Protein AF-A0A838WH73-F1 (afdb_monomer_lite)

pLDDT: mean 70.06, std 17.08, range [30.25, 92.81]

Sequence (87 aa):
VRRLFASIPWRNFTNNNLANFEGYYASVLYAFLSSLNARIIPEDITNYGQADITAILGDHIYVIEIKVVDGDNVKENLALKQIRECN

Foldseek 3Di:
DVVLLVLQDPPLPDPDVQSVVQSVVLSVVSVVLVVLVWDKDAQDQDQQGTARIWTHHPPDIDTDHDDDDDDDCCVDDVRVCRVPVRD

Structure (mmCIF, N/CA/C/O backbone):
data_AF-A0A838WH73-F1
#
_entry.id   AF-A0A838WH73-F1
#
loop_
_atom_site.group_PDB
_atom_site.id
_atom_site.type_symbol
_atom_site.label_atom_id
_atom_site.label_alt_id
_atom_site.label_comp_id
_atom_site.label_asym_id
_atom_site.label_entity_id
_atom_site.label_seq_id
_atom_site.pdbx_PDB_ins_code
_atom_site.Cartn_x
_atom_site.Cartn_y
_atom_site.Cartn_z
_atom_site.occupancy
_atom_site.B_iso_or_equiv
_atom_site.auth_seq_id
_atom_site.auth_comp_id
_atom_site.auth_asym_id
_atom_site.auth_atom_id
_atom_site.pdbx_PDB_model_num
ATOM 1 N N . VAL A 1 1 ? 0.168 4.396 -20.002 1.00 41.94 1 VAL A N 1
ATOM 2 C CA . VAL A 1 1 ? 1.197 4.428 -18.930 1.00 41.94 1 VAL A CA 1
ATOM 3 C C . VAL A 1 1 ? 1.111 5.677 -18.045 1.00 41.94 1 VAL A C 1
ATOM 5 O O . VAL A 1 1 ? 1.088 5.523 -16.837 1.00 41.94 1 VAL A O 1
ATOM 8 N N . ARG A 1 2 ? 0.949 6.898 -18.586 1.00 30.25 2 ARG A N 1
ATOM 9 C CA . ARG A 1 2 ? 0.888 8.151 -17.788 1.00 30.25 2 ARG A CA 1
ATOM 10 C C . ARG A 1 2 ? -0.224 8.220 -16.719 1.00 30.25 2 ARG A C 1
ATOM 12 O O . ARG A 1 2 ? -0.047 8.898 -15.722 1.00 30.25 2 ARG A O 1
ATOM 19 N N . ARG A 1 3 ? -1.342 7.503 -16.906 1.00 38.66 3 ARG A N 1
ATOM 20 C CA . ARG A 1 3 ? -2.451 7.432 -15.929 1.00 38.66 3 ARG A CA 1
ATOM 21 C C . ARG A 1 3 ? -2.170 6.515 -14.730 1.00 38.66 3 ARG A C 1
ATOM 23 O O . ARG A 1 3 ? -2.779 6.730 -13.698 1.00 38.66 3 ARG A O 1
ATOM 30 N N . LEU A 1 4 ? -1.261 5.541 -14.863 1.00 43.28 4 LEU A N 1
ATOM 31 C CA . LEU A 1 4 ? -0.944 4.568 -13.804 1.00 43.28 4 LEU A CA 1
ATOM 32 C C . LEU A 1 4 ? -0.141 5.206 -12.659 1.00 43.28 4 LEU A C 1
ATOM 34 O O . LEU A 1 4 ? -0.276 4.806 -11.515 1.00 43.28 4 LEU A O 1
ATOM 38 N N . PHE A 1 5 ? 0.666 6.220 -12.983 1.00 43.53 5 PHE A N 1
ATOM 39 C CA . PHE A 1 5 ? 1.516 6.936 -12.026 1.00 43.53 5 PHE A CA 1
ATOM 40 C C . PHE A 1 5 ? 0.939 8.293 -11.596 1.00 43.53 5 PHE A C 1
ATOM 42 O O . PHE A 1 5 ? 1.447 8.901 -10.665 1.00 43.53 5 PHE A O 1
ATOM 49 N N . ALA A 1 6 ? -0.109 8.783 -12.270 1.00 45.25 6 ALA A N 1
ATOM 50 C CA . ALA A 1 6 ? -0.739 10.071 -11.956 1.00 45.25 6 ALA A CA 1
ATOM 51 C C . ALA A 1 6 ? -1.707 10.003 -10.760 1.00 45.25 6 ALA A C 1
ATOM 53 O O . ALA A 1 6 ? -2.103 11.042 -10.243 1.00 45.25 6 ALA A O 1
ATOM 54 N N . SER A 1 7 ? -2.101 8.797 -10.346 1.00 53.19 7 SER A N 1
ATOM 55 C CA . SER A 1 7 ? -2.923 8.523 -9.162 1.00 53.19 7 SER A CA 1
ATOM 56 C C . SER A 1 7 ? -2.100 8.213 -7.909 1.00 53.19 7 SER A C 1
ATOM 58 O O . SER A 1 7 ? -2.687 8.006 -6.852 1.00 53.19 7 SER A O 1
ATOM 60 N N . ILE A 1 8 ? -0.766 8.181 -8.012 1.00 54.72 8 ILE A N 1
ATOM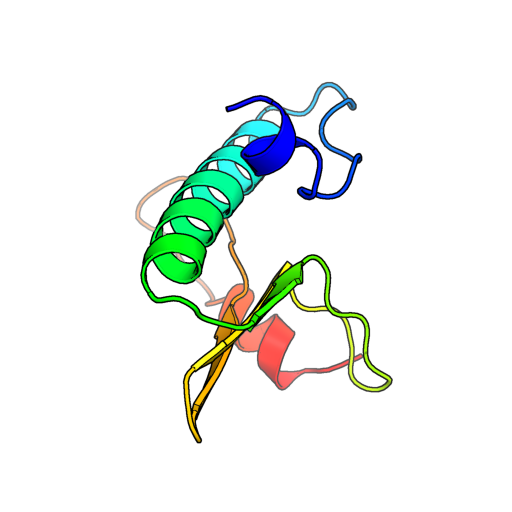 61 C CA . ILE A 1 8 ? 0.116 8.078 -6.847 1.00 54.72 8 ILE A CA 1
ATOM 62 C C . ILE A 1 8 ? 0.231 9.490 -6.251 1.00 54.72 8 ILE A C 1
ATOM 64 O O . ILE A 1 8 ? 0.637 10.404 -6.978 1.00 54.72 8 ILE A O 1
ATOM 68 N N . PRO A 1 9 ? -0.156 9.703 -4.982 1.00 47.47 9 PRO A N 1
ATOM 69 C CA . PRO A 1 9 ? -0.152 11.015 -4.354 1.00 47.47 9 PRO A CA 1
ATOM 70 C C . PRO A 1 9 ? 1.183 11.757 -4.484 1.00 47.47 9 PRO A C 1
ATOM 72 O O . PRO A 1 9 ? 2.285 11.217 -4.377 1.00 47.47 9 PRO A O 1
ATOM 75 N N . TRP A 1 10 ? 1.050 13.047 -4.772 1.00 45.38 10 TRP A N 1
ATOM 76 C CA . TRP A 1 10 ? 2.102 13.970 -5.181 1.00 45.38 10 TRP A CA 1
ATOM 77 C C . TRP A 1 10 ? 2.842 14.566 -3.966 1.00 45.38 10 TRP A C 1
ATOM 79 O O . TRP A 1 10 ? 2.795 15.771 -3.723 1.00 45.38 10 TRP A O 1
ATOM 89 N N . ARG A 1 11 ? 3.552 13.738 -3.189 1.00 44.84 11 ARG A N 1
ATOM 90 C CA . ARG A 1 11 ? 4.636 14.204 -2.288 1.00 44.84 11 ARG A CA 1
ATOM 91 C C . ARG A 1 11 ? 6.006 13.593 -2.605 1.00 44.84 11 ARG A C 1
ATOM 93 O O . ARG A 1 11 ? 6.930 13.677 -1.810 1.00 44.84 11 ARG A O 1
ATOM 100 N N . ASN A 1 12 ? 6.184 13.099 -3.828 1.00 44.22 12 ASN A N 1
ATOM 101 C CA . ASN A 1 12 ? 7.460 12.585 -4.344 1.00 44.22 12 ASN A CA 1
ATOM 102 C C . ASN A 1 12 ? 8.442 13.665 -4.852 1.00 44.22 12 ASN A C 1
ATOM 104 O O . ASN A 1 12 ? 9.274 13.380 -5.707 1.00 44.22 12 ASN A O 1
ATOM 108 N N . PHE A 1 13 ? 8.377 14.915 -4.378 1.00 42.78 13 PHE A N 1
ATOM 109 C CA . PHE A 1 13 ? 9.274 15.974 -4.880 1.00 42.78 13 PHE A CA 1
ATOM 110 C C . PHE A 1 13 ? 9.919 16.833 -3.791 1.00 42.78 13 PHE A C 1
ATOM 112 O O . PHE A 1 13 ? 10.105 18.036 -3.947 1.00 42.78 13 PHE A O 1
ATOM 119 N N . THR A 1 14 ? 10.312 16.213 -2.683 1.00 36.66 14 THR A N 1
ATOM 120 C CA . THR A 1 14 ? 11.227 16.841 -1.723 1.00 36.66 14 THR A CA 1
ATOM 121 C C . THR A 1 14 ? 12.414 15.928 -1.494 1.00 36.66 14 THR A C 1
ATOM 123 O O . THR A 1 14 ? 12.349 15.073 -0.626 1.00 36.66 14 THR A O 1
ATOM 126 N N . ASN A 1 15 ? 13.443 16.101 -2.330 1.00 40.53 15 ASN A N 1
ATOM 127 C CA . ASN A 1 15 ? 14.885 15.853 -2.149 1.00 40.53 15 ASN A CA 1
ATOM 128 C C . ASN A 1 15 ? 15.352 14.892 -1.026 1.00 40.53 15 ASN A C 1
ATOM 130 O O . ASN A 1 15 ? 16.332 15.181 -0.340 1.00 40.53 15 ASN A O 1
ATOM 134 N N . ASN A 1 16 ? 14.665 13.770 -0.816 1.00 43.78 16 ASN A N 1
ATOM 135 C CA . ASN A 1 16 ? 14.926 12.839 0.273 1.00 43.78 16 ASN A CA 1
ATOM 136 C C . ASN A 1 16 ? 14.965 11.425 -0.306 1.00 43.78 16 ASN A C 1
ATOM 138 O O . ASN A 1 16 ? 13.982 10.943 -0.866 1.00 43.78 16 ASN A O 1
ATOM 142 N N . ASN A 1 17 ? 16.127 10.780 -0.220 1.00 47.47 17 ASN A N 1
ATOM 143 C CA . ASN A 1 17 ? 16.400 9.528 -0.928 1.00 47.47 17 ASN A CA 1
ATOM 144 C C . ASN A 1 17 ? 15.447 8.398 -0.487 1.00 47.47 17 ASN A C 1
ATOM 146 O O . ASN A 1 17 ? 15.047 7.582 -1.306 1.00 47.47 17 ASN A O 1
ATOM 150 N N . LEU A 1 18 ? 15.014 8.416 0.780 1.00 49.16 18 LEU A N 1
ATOM 151 C CA . LEU A 1 18 ? 14.051 7.478 1.374 1.00 49.16 18 LEU A CA 1
ATOM 152 C C . LEU A 1 18 ? 12.650 7.551 0.744 1.00 49.16 18 LEU A C 1
ATOM 154 O O . LEU A 1 18 ? 12.068 6.511 0.443 1.00 49.16 18 LEU A O 1
ATOM 158 N N . ALA A 1 19 ? 12.153 8.758 0.448 1.00 51.59 19 ALA A N 1
ATOM 159 C CA . ALA A 1 19 ? 10.844 8.944 -0.185 1.00 51.59 19 ALA A CA 1
ATOM 160 C C . ALA A 1 19 ? 10.804 8.343 -1.604 1.00 51.59 19 ALA A C 1
ATOM 162 O O . ALA A 1 19 ? 9.781 7.816 -2.035 1.00 51.59 19 ALA A O 1
ATOM 163 N N . ASN A 1 20 ? 11.943 8.341 -2.309 1.00 58.00 20 ASN A N 1
ATOM 164 C CA . ASN A 1 20 ? 12.050 7.705 -3.623 1.00 58.00 20 ASN A CA 1
ATOM 165 C C . ASN A 1 20 ? 11.933 6.172 -3.542 1.00 58.00 20 ASN A C 1
ATOM 167 O O . ASN A 1 20 ? 11.375 5.561 -4.455 1.00 58.00 20 ASN A O 1
ATOM 171 N N . PHE A 1 21 ? 12.439 5.542 -2.474 1.00 61.75 21 PHE A N 1
ATOM 172 C CA . PHE A 1 21 ? 12.350 4.088 -2.291 1.00 61.75 21 PHE A CA 1
ATOM 173 C C . PHE A 1 21 ? 10.938 3.649 -1.907 1.00 61.75 21 PHE A C 1
ATOM 175 O O . PHE A 1 21 ? 10.393 2.741 -2.534 1.00 61.75 21 PHE A O 1
ATOM 182 N N . GLU A 1 22 ? 10.319 4.313 -0.931 1.00 64.06 22 GLU A N 1
ATOM 183 C CA . GLU A 1 22 ? 8.937 4.021 -0.529 1.00 64.06 22 GLU A CA 1
ATOM 184 C C . GLU A 1 22 ? 7.969 4.265 -1.695 1.00 64.06 22 GLU A C 1
ATOM 186 O O . GLU A 1 22 ? 7.162 3.393 -2.026 1.00 64.06 22 GLU A O 1
ATOM 191 N N . GLY A 1 23 ? 8.145 5.372 -2.425 1.00 68.88 23 GLY A N 1
ATOM 192 C CA . GLY A 1 23 ? 7.383 5.671 -3.636 1.00 68.88 23 GLY A CA 1
ATOM 193 C C . GLY A 1 23 ? 7.563 4.636 -4.756 1.00 68.88 23 GLY A C 1
ATOM 194 O O . GLY A 1 23 ? 6.596 4.308 -5.449 1.00 68.88 23 GLY A O 1
ATOM 195 N N . TYR A 1 24 ? 8.766 4.073 -4.927 1.00 77.50 24 TYR A N 1
ATOM 196 C CA . TYR A 1 24 ? 9.011 3.000 -5.897 1.00 77.50 24 TYR A CA 1
ATOM 197 C C . TYR A 1 24 ? 8.212 1.738 -5.551 1.00 77.50 24 TYR A C 1
ATOM 199 O O . TYR A 1 24 ? 7.463 1.240 -6.397 1.00 77.50 24 TYR A O 1
ATOM 207 N N . TYR A 1 25 ? 8.305 1.243 -4.315 1.00 77.56 25 TYR A N 1
ATOM 208 C CA . TYR A 1 25 ? 7.579 0.037 -3.902 1.00 77.56 25 TYR A CA 1
ATOM 209 C C . TYR A 1 25 ? 6.062 0.242 -3.903 1.00 77.56 25 TYR A C 1
ATOM 211 O O . TYR A 1 25 ? 5.336 -0.635 -4.380 1.00 77.56 25 TYR A O 1
ATOM 219 N N . ALA A 1 26 ? 5.587 1.419 -3.485 1.00 81.69 26 ALA A N 1
ATOM 220 C CA . ALA A 1 26 ? 4.181 1.795 -3.599 1.00 81.69 26 ALA A CA 1
ATOM 221 C C . ALA A 1 26 ? 3.696 1.714 -5.055 1.00 81.69 26 ALA A C 1
ATOM 223 O O . ALA A 1 26 ? 2.628 1.168 -5.327 1.00 81.69 26 ALA A O 1
ATOM 224 N N . SER A 1 27 ? 4.505 2.177 -6.015 1.00 80.00 27 SER A N 1
ATOM 225 C CA . SER A 1 27 ? 4.151 2.141 -7.439 1.00 80.00 27 SER A CA 1
ATOM 226 C C . SER A 1 27 ? 4.077 0.722 -8.019 1.00 80.00 27 SER A C 1
ATOM 228 O O . SER A 1 27 ? 3.154 0.416 -8.780 1.00 80.00 27 SER A O 1
ATOM 230 N N . VAL A 1 28 ? 5.002 -0.166 -7.636 1.00 83.69 28 VAL A N 1
ATOM 231 C CA . VAL A 1 28 ? 5.011 -1.574 -8.068 1.00 83.69 28 VAL A CA 1
ATOM 232 C C . VAL A 1 28 ? 3.786 -2.301 -7.521 1.00 83.69 28 VAL A C 1
ATOM 234 O O . VAL A 1 28 ? 3.074 -2.976 -8.267 1.00 83.69 28 VAL A O 1
ATOM 237 N N . LEU A 1 29 ? 3.509 -2.120 -6.231 1.00 83.44 29 LEU A N 1
ATOM 238 C CA . LEU A 1 29 ? 2.373 -2.734 -5.559 1.00 83.44 29 LEU A CA 1
ATOM 239 C C . LEU A 1 29 ? 1.040 -2.217 -6.115 1.00 83.44 29 LEU A C 1
ATOM 241 O O . LEU A 1 29 ? 0.139 -3.007 -6.391 1.00 83.44 29 LEU A O 1
ATOM 245 N N . TYR A 1 30 ? 0.940 -0.911 -6.370 1.00 84.19 30 TYR A N 1
ATOM 246 C CA . TYR A 1 30 ? -0.221 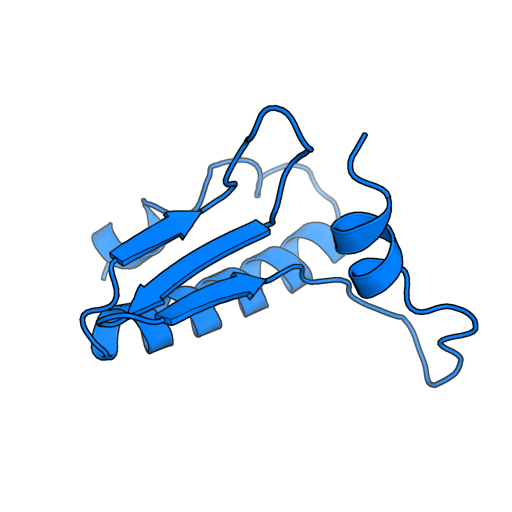-0.306 -7.017 1.00 84.19 30 TYR A CA 1
ATOM 247 C C . TYR A 1 30 ? -0.480 -0.908 -8.401 1.00 84.19 30 TYR A C 1
ATOM 249 O O . TYR A 1 30 ? -1.613 -1.279 -8.711 1.00 84.19 30 TYR A O 1
ATOM 257 N N . ALA A 1 31 ? 0.555 -1.041 -9.235 1.00 85.12 31 ALA A N 1
ATOM 258 C CA . ALA A 1 31 ? 0.428 -1.630 -10.565 1.00 85.12 31 ALA A CA 1
ATOM 259 C C . ALA A 1 31 ? -0.030 -3.098 -10.501 1.00 85.12 31 ALA A C 1
ATOM 261 O O . ALA A 1 31 ? -0.929 -3.495 -11.246 1.00 85.12 31 ALA A O 1
ATOM 262 N N . PHE A 1 32 ? 0.538 -3.880 -9.578 1.00 86.50 32 PHE A N 1
ATOM 263 C CA . PHE A 1 32 ? 0.151 -5.270 -9.346 1.00 86.50 32 PHE A CA 1
ATOM 264 C C . PHE A 1 32 ? -1.313 -5.389 -8.903 1.00 86.50 32 PHE A C 1
ATOM 266 O O . PHE A 1 32 ? -2.099 -6.070 -9.5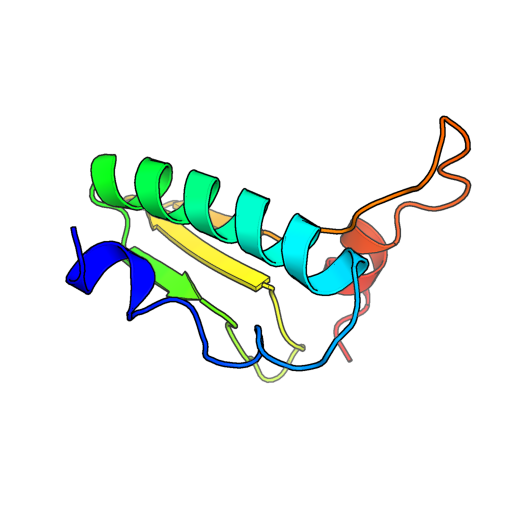58 1.00 86.50 32 PHE A O 1
ATOM 273 N N . LEU A 1 33 ? -1.719 -4.668 -7.858 1.00 86.50 33 LEU A N 1
ATOM 274 C CA . LEU A 1 33 ? -3.094 -4.692 -7.351 1.00 86.50 33 LEU A CA 1
ATOM 275 C C . LEU A 1 33 ? -4.099 -4.181 -8.392 1.00 86.50 33 LEU A C 1
ATOM 277 O O . LEU A 1 33 ? -5.194 -4.728 -8.522 1.00 86.50 33 LEU A O 1
ATOM 281 N N . SER A 1 34 ? -3.703 -3.192 -9.196 1.00 86.88 34 SER A N 1
ATOM 282 C CA . SER A 1 34 ? -4.537 -2.668 -10.282 1.00 86.88 34 SER A CA 1
ATOM 283 C C . SER A 1 34 ? -4.783 -3.735 -11.349 1.00 86.88 34 SER A C 1
ATOM 285 O O . SER A 1 34 ? -5.883 -3.824 -11.888 1.00 86.88 34 SER A O 1
ATOM 287 N N . SER A 1 35 ? -3.780 -4.574 -11.638 1.00 89.56 35 SER A N 1
ATOM 288 C CA . SER A 1 35 ? -3.910 -5.691 -12.585 1.00 89.56 35 SER A CA 1
ATOM 289 C C . SER A 1 35 ? -4.836 -6.804 -12.087 1.00 89.56 35 SER A C 1
ATOM 291 O O . SER A 1 35 ? -5.434 -7.505 -12.898 1.00 89.56 35 SER A O 1
ATOM 293 N N . LEU A 1 36 ? -5.009 -6.919 -10.766 1.00 88.94 36 LEU A N 1
ATOM 294 C CA . LEU A 1 36 ? -5.966 -7.826 -10.128 1.00 88.94 36 LEU A CA 1
ATOM 295 C C . LEU A 1 36 ? -7.382 -7.240 -10.061 1.00 88.94 36 LEU A C 1
ATOM 297 O O . LEU A 1 36 ? -8.268 -7.838 -9.455 1.00 88.94 36 LEU A O 1
ATOM 301 N N . ASN A 1 37 ? -7.601 -6.072 -10.672 1.00 87.31 37 ASN A N 1
ATOM 302 C CA . ASN A 1 37 ? -8.872 -5.359 -10.653 1.00 87.31 37 ASN A CA 1
ATOM 303 C C . ASN A 1 37 ? -9.337 -5.005 -9.223 1.00 87.31 37 ASN A C 1
ATOM 305 O O . ASN A 1 37 ? -10.536 -4.868 -8.968 1.00 87.31 37 ASN A O 1
ATOM 309 N N . ALA A 1 38 ? -8.383 -4.857 -8.294 1.00 89.50 38 ALA A N 1
ATOM 310 C CA . ALA A 1 38 ? -8.645 -4.392 -6.940 1.00 89.50 38 ALA A CA 1
ATOM 311 C C . ALA A 1 38 ? -8.995 -2.899 -6.951 1.00 89.50 38 ALA A C 1
ATOM 313 O O . ALA A 1 38 ? -8.447 -2.111 -7.729 1.00 89.50 38 ALA A O 1
ATOM 314 N N . ARG A 1 39 ? -9.879 -2.481 -6.044 1.00 92.00 39 ARG A N 1
ATOM 315 C CA . ARG A 1 39 ? -10.088 -1.061 -5.755 1.00 92.00 39 ARG A CA 1
ATOM 316 C C . ARG A 1 39 ? -8.989 -0.602 -4.807 1.00 92.00 39 ARG A C 1
ATOM 318 O O . ARG A 1 39 ? -8.854 -1.159 -3.727 1.00 92.00 39 ARG A O 1
ATOM 325 N N . ILE A 1 40 ? -8.240 0.423 -5.195 1.00 89.00 40 ILE A N 1
ATOM 326 C CA . ILE A 1 40 ? -7.079 0.898 -4.435 1.00 89.00 40 ILE A CA 1
ATOM 327 C C . ILE A 1 40 ? -7.330 2.329 -3.961 1.00 89.00 40 ILE A C 1
ATOM 329 O O . ILE A 1 40 ? -7.741 3.178 -4.754 1.00 89.00 40 ILE A O 1
ATOM 333 N N . ILE A 1 41 ? -7.073 2.581 -2.682 1.00 87.12 41 ILE A N 1
ATOM 334 C CA . ILE A 1 41 ? -7.110 3.889 -2.030 1.00 87.12 41 ILE A CA 1
ATOM 335 C C . ILE A 1 41 ? -5.679 4.173 -1.550 1.00 87.12 41 ILE A C 1
ATOM 337 O O . ILE A 1 41 ? -5.242 3.577 -0.566 1.00 87.12 41 ILE A O 1
ATOM 341 N N . PRO A 1 42 ? -4.906 4.989 -2.281 1.00 81.12 42 PRO A N 1
ATOM 342 C CA . PRO A 1 42 ? -3.590 5.418 -1.824 1.00 81.12 42 PRO A CA 1
ATOM 343 C C . PRO A 1 42 ? -3.731 6.505 -0.750 1.00 81.12 42 PRO A C 1
ATOM 345 O O . PRO A 1 42 ? -4.643 7.326 -0.849 1.00 81.12 42 PRO A O 1
ATOM 348 N N . GLU A 1 43 ? -2.817 6.528 0.223 1.00 79.62 43 GLU A N 1
ATOM 349 C CA . GLU A 1 43 ? -2.834 7.443 1.376 1.00 79.62 43 GLU A CA 1
ATOM 350 C C . GLU A 1 43 ? -4.213 7.481 2.056 1.00 79.62 43 GLU A C 1
ATOM 352 O O . GLU A 1 43 ? -4.869 8.521 2.141 1.00 79.62 43 GLU A O 1
ATOM 357 N N . ASP A 1 44 ? -4.686 6.317 2.499 1.00 80.19 44 ASP A N 1
ATOM 358 C CA . ASP A 1 44 ? -6.009 6.179 3.100 1.00 80.19 44 ASP A CA 1
ATOM 359 C C . ASP A 1 44 ? -6.013 6.784 4.510 1.00 80.19 44 ASP A C 1
ATOM 361 O O . ASP A 1 44 ? -5.449 6.225 5.455 1.00 80.19 44 ASP A O 1
ATOM 365 N N . ILE A 1 45 ? -6.612 7.970 4.630 1.00 76.88 45 ILE A N 1
ATOM 366 C CA . ILE A 1 45 ? -6.738 8.708 5.887 1.00 76.88 45 ILE A CA 1
ATOM 367 C C . ILE A 1 45 ? -8.078 8.352 6.524 1.00 76.88 45 ILE A C 1
ATOM 369 O O . ILE A 1 45 ? -9.148 8.669 6.001 1.00 76.88 45 ILE A O 1
ATOM 373 N N . THR A 1 46 ? -8.010 7.759 7.708 1.00 70.94 46 THR A N 1
ATOM 374 C CA . THR A 1 46 ? -9.169 7.410 8.526 1.00 70.94 46 THR A CA 1
ATOM 375 C C . THR A 1 46 ? -9.119 8.145 9.865 1.00 70.94 46 THR A C 1
ATOM 377 O O . THR A 1 46 ? -8.093 8.700 10.254 1.00 70.94 46 THR A O 1
ATOM 380 N N . ASN A 1 47 ? -10.218 8.104 10.622 1.00 66.50 47 ASN A N 1
ATOM 381 C CA . ASN A 1 47 ? -10.247 8.632 11.994 1.00 66.50 47 ASN A CA 1
ATOM 382 C C . ASN A 1 47 ? -9.327 7.872 12.968 1.00 66.50 47 ASN A C 1
ATOM 384 O O . ASN A 1 47 ? -9.198 8.295 14.109 1.00 66.50 47 ASN A O 1
ATOM 388 N N . TYR A 1 48 ? -8.753 6.747 12.539 1.00 66.81 48 TYR A N 1
ATOM 389 C CA . TYR A 1 48 ? -7.831 5.919 13.312 1.00 66.81 48 TYR A CA 1
ATOM 390 C C . TYR A 1 48 ? -6.383 6.055 12.815 1.00 66.81 48 TYR A C 1
ATOM 392 O O . TYR A 1 48 ? -5.528 5.285 13.223 1.00 66.81 48 TYR A O 1
ATOM 400 N N . GLY A 1 49 ? -6.097 6.969 11.885 1.00 72.75 49 GLY A N 1
ATOM 401 C CA . GLY A 1 49 ? -4.758 7.168 11.336 1.00 72.75 49 GLY A CA 1
ATOM 402 C C . GLY A 1 49 ? -4.689 6.997 9.821 1.00 72.75 49 GLY A C 1
ATOM 403 O O . GLY A 1 49 ? -5.708 6.866 9.137 1.00 72.75 49 GLY A O 1
ATOM 404 N N . GLN A 1 50 ? -3.463 7.038 9.302 1.00 79.50 50 GLN A N 1
ATOM 405 C CA . GLN A 1 50 ? -3.156 7.032 7.873 1.00 79.50 50 GLN A CA 1
ATOM 406 C C . GLN A 1 50 ? -2.364 5.776 7.501 1.00 79.50 50 GLN A C 1
ATOM 408 O O . GLN A 1 50 ? -1.360 5.478 8.151 1.00 79.50 50 GLN A O 1
ATOM 413 N N . ALA A 1 51 ? -2.810 5.088 6.450 1.00 84.25 51 ALA A N 1
ATOM 414 C CA . ALA A 1 51 ? -2.092 3.981 5.822 1.00 84.25 51 ALA A CA 1
ATOM 415 C C . ALA A 1 51 ? -1.582 4.378 4.430 1.00 84.25 51 ALA A C 1
ATOM 417 O O . ALA A 1 51 ? -2.249 5.134 3.715 1.00 84.25 51 ALA A O 1
ATOM 418 N N . ASP A 1 52 ? -0.4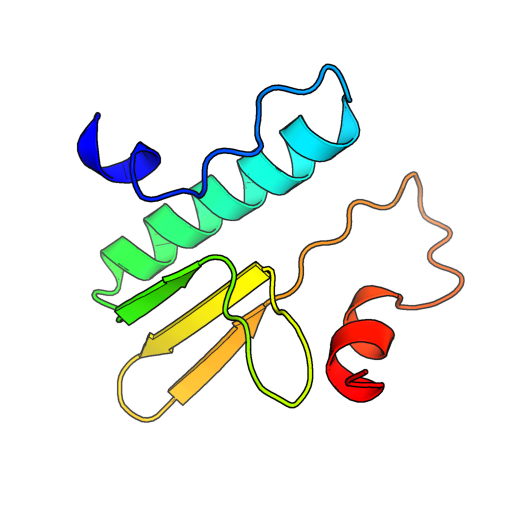41 3.829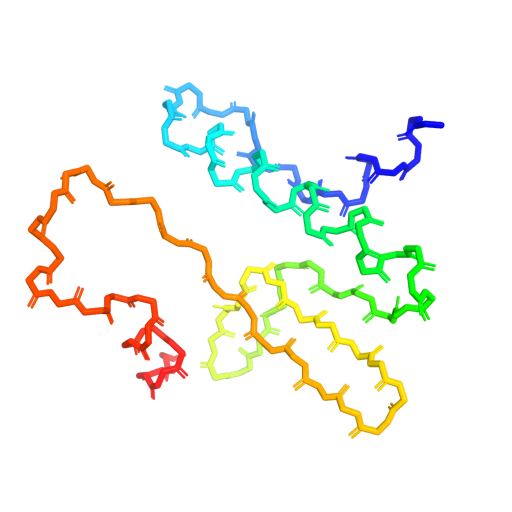 4.010 1.00 81.62 52 ASP A N 1
ATOM 419 C CA . ASP A 1 52 ? 0.115 4.110 2.679 1.00 81.62 52 ASP A CA 1
ATOM 420 C C . ASP A 1 52 ? -0.797 3.627 1.539 1.00 81.62 52 ASP A C 1
ATOM 422 O O . ASP A 1 52 ? -1.033 4.358 0.572 1.00 81.62 52 ASP A O 1
ATOM 426 N N . ILE A 1 53 ? -1.319 2.396 1.620 1.00 86.31 53 ILE A N 1
ATOM 427 C CA . ILE A 1 53 ? -2.234 1.829 0.615 1.00 86.31 53 ILE A CA 1
ATOM 428 C C . ILE A 1 53 ? -3.298 0.954 1.283 1.00 86.31 53 ILE A C 1
ATOM 430 O O . ILE A 1 53 ? -2.978 -0.026 1.956 1.00 86.31 53 ILE A O 1
ATOM 434 N N . THR A 1 54 ? -4.566 1.211 0.966 1.00 90.19 54 THR A N 1
ATOM 435 C CA . THR A 1 54 ? -5.670 0.271 1.201 1.00 90.19 54 THR A CA 1
ATOM 436 C C . THR A 1 54 ? -6.128 -0.330 -0.125 1.00 90.19 54 THR A C 1
ATOM 438 O O . THR A 1 54 ? -6.438 0.390 -1.076 1.00 90.19 54 THR A O 1
ATOM 441 N N . ALA A 1 55 ? -6.201 -1.657 -0.214 1.00 90.31 55 ALA A N 1
ATOM 442 C CA . ALA A 1 55 ? -6.680 -2.367 -1.395 1.00 90.31 55 ALA A CA 1
ATOM 443 C C . ALA A 1 55 ? -7.842 -3.298 -1.056 1.00 90.31 55 ALA A C 1
ATOM 445 O O . ALA A 1 55 ? -7.778 -4.085 -0.118 1.00 90.31 55 ALA A O 1
ATOM 446 N N . ILE A 1 56 ? -8.903 -3.218 -1.850 1.00 92.81 56 ILE A N 1
ATOM 447 C CA . ILE A 1 56 ? -10.132 -3.987 -1.680 1.00 92.81 56 ILE A CA 1
ATOM 448 C C . ILE A 1 56 ? -10.251 -4.928 -2.875 1.00 92.81 56 ILE A C 1
ATOM 450 O O . ILE A 1 56 ? -10.356 -4.479 -4.022 1.00 92.81 56 ILE A O 1
ATOM 454 N N . LEU A 1 57 ? -10.224 -6.229 -2.606 1.00 90.06 57 LEU A N 1
ATOM 455 C CA . LEU A 1 57 ? -10.310 -7.285 -3.610 1.00 90.06 57 LEU A CA 1
ATOM 456 C C . LEU A 1 57 ? -11.375 -8.296 -3.182 1.00 90.06 57 LEU A C 1
ATOM 458 O O . LEU A 1 57 ? -11.158 -9.095 -2.271 1.00 90.06 57 LEU A O 1
ATOM 462 N N . GLY A 1 58 ? -12.535 -8.248 -3.842 1.00 90.44 58 GLY A N 1
ATOM 463 C CA . GLY A 1 58 ? -13.708 -9.011 -3.412 1.00 90.44 58 GLY A CA 1
ATOM 464 C C . GLY A 1 58 ? -14.116 -8.621 -1.991 1.00 90.44 58 GLY A C 1
ATOM 465 O O . GLY A 1 58 ? -14.270 -7.436 -1.701 1.00 90.44 58 GLY A O 1
ATOM 466 N N . ASP A 1 59 ? -14.220 -9.617 -1.112 1.00 91.56 59 ASP A N 1
ATOM 467 C CA . ASP A 1 59 ? -14.599 -9.441 0.297 1.00 91.56 59 ASP A CA 1
ATOM 468 C C . ASP A 1 59 ? -13.393 -9.214 1.230 1.00 91.56 59 ASP A C 1
ATOM 470 O O . ASP A 1 59 ? -13.532 -9.211 2.455 1.00 91.56 59 ASP A O 1
ATOM 474 N N . HIS A 1 60 ? -12.192 -9.030 0.672 1.00 88.81 60 HIS A N 1
ATOM 475 C CA . HIS A 1 60 ? -10.965 -8.831 1.437 1.00 88.81 60 HIS A CA 1
ATOM 476 C C . HIS A 1 60 ? -10.463 -7.391 1.347 1.00 88.81 60 HIS A C 1
ATOM 478 O O . HIS A 1 60 ? -10.401 -6.800 0.266 1.00 88.81 60 HIS A O 1
ATOM 484 N N . ILE A 1 61 ? -10.054 -6.854 2.499 1.00 90.94 61 ILE A N 1
ATOM 485 C CA . ILE A 1 61 ? -9.422 -5.541 2.629 1.00 90.94 61 ILE A CA 1
ATOM 486 C C . ILE A 1 61 ? -7.983 -5.753 3.097 1.00 90.94 61 ILE A C 1
ATOM 488 O O . ILE A 1 61 ? -7.741 -6.368 4.135 1.00 90.94 61 ILE A O 1
ATOM 492 N N . TYR A 1 62 ? -7.038 -5.233 2.325 1.00 87.88 62 TYR A N 1
ATOM 493 C CA . TYR A 1 62 ? -5.611 -5.250 2.610 1.00 87.88 62 TYR A CA 1
ATOM 494 C C . TYR A 1 62 ? -5.169 -3.834 2.965 1.00 87.88 62 TYR A C 1
ATOM 496 O O . TYR A 1 62 ? -5.289 -2.934 2.137 1.00 87.88 62 TYR A O 1
ATOM 504 N N . VAL A 1 63 ? -4.655 -3.648 4.179 1.00 89.00 63 VAL A N 1
ATOM 505 C CA . VAL A 1 63 ? -4.052 -2.389 4.639 1.00 89.00 63 VAL A CA 1
ATOM 506 C C . VAL A 1 63 ? -2.543 -2.573 4.635 1.00 89.00 63 VAL A C 1
ATOM 508 O O . VAL A 1 63 ? -2.037 -3.537 5.214 1.00 89.00 63 VAL A O 1
ATOM 511 N N . ILE A 1 64 ? -1.835 -1.697 3.932 1.00 85.38 64 ILE A N 1
ATOM 512 C CA . ILE A 1 64 ? -0.415 -1.849 3.639 1.00 85.38 64 ILE A CA 1
ATOM 513 C C . ILE A 1 64 ? 0.309 -0.571 4.045 1.00 85.38 64 ILE A C 1
ATOM 515 O O . ILE A 1 64 ? -0.055 0.514 3.602 1.00 85.38 64 ILE A O 1
ATOM 519 N N . GLU A 1 65 ? 1.351 -0.748 4.854 1.00 83.31 65 GLU A N 1
ATOM 520 C CA . GLU A 1 65 ? 2.291 0.289 5.276 1.00 83.31 65 GLU A CA 1
ATOM 521 C C . GLU A 1 65 ? 3.698 -0.141 4.846 1.00 83.31 65 GLU A C 1
ATOM 523 O O . GLU A 1 65 ? 4.107 -1.285 5.083 1.00 83.31 65 GLU A O 1
ATOM 528 N N . ILE A 1 66 ? 4.437 0.752 4.197 1.00 78.62 66 ILE A N 1
ATOM 529 C CA . ILE A 1 66 ? 5.772 0.509 3.663 1.00 78.62 66 ILE A CA 1
ATOM 530 C C . ILE A 1 66 ? 6.768 1.284 4.524 1.00 78.62 66 ILE A C 1
ATOM 532 O O . ILE A 1 66 ? 6.693 2.498 4.659 1.00 78.62 66 ILE A O 1
ATOM 536 N N . LYS A 1 67 ? 7.744 0.574 5.095 1.00 76.31 67 LYS A N 1
ATOM 537 C CA . LYS A 1 67 ? 8.905 1.181 5.755 1.00 76.31 67 LYS A CA 1
ATOM 538 C C . LYS A 1 67 ? 10.173 0.613 5.153 1.00 76.31 67 LYS A C 1
ATOM 540 O O . LYS A 1 67 ? 10.344 -0.607 5.109 1.00 76.31 67 LYS A O 1
ATOM 545 N N . VAL A 1 68 ? 11.075 1.487 4.727 1.00 72.31 68 VAL A N 1
ATOM 546 C CA . VAL A 1 68 ? 12.430 1.082 4.337 1.00 72.31 68 VAL A CA 1
ATOM 547 C C . VAL A 1 68 ? 13.302 1.017 5.589 1.00 72.31 68 VAL A C 1
ATOM 549 O O . VAL A 1 68 ? 13.320 1.942 6.396 1.00 72.31 68 VAL A O 1
ATOM 552 N N . VAL A 1 69 ? 14.017 -0.093 5.761 1.00 71.44 69 VAL A N 1
ATOM 553 C CA . VAL A 1 69 ? 14.959 -0.302 6.866 1.00 71.44 69 VAL A CA 1
ATOM 554 C C . VAL A 1 69 ? 16.363 -0.485 6.302 1.00 71.44 69 VAL A C 1
ATOM 556 O O . VAL A 1 69 ? 16.564 -1.263 5.370 1.00 71.44 69 VAL A O 1
ATOM 559 N N . ASP A 1 70 ? 17.333 0.232 6.865 1.00 61.53 70 ASP A N 1
ATOM 560 C CA . ASP A 1 70 ? 18.739 0.089 6.492 1.00 61.53 70 ASP A CA 1
ATOM 561 C C . ASP A 1 70 ? 19.388 -1.043 7.313 1.00 61.53 70 ASP A C 1
ATOM 563 O O . ASP A 1 70 ? 19.683 -0.891 8.501 1.00 61.53 70 ASP A O 1
ATOM 567 N N . GLY A 1 71 ? 19.625 -2.191 6.668 1.00 63.00 71 GLY A N 1
ATOM 568 C CA . GLY A 1 71 ? 20.354 -3.345 7.220 1.00 63.00 71 GLY A CA 1
ATOM 569 C C . GLY A 1 71 ? 19.505 -4.393 7.961 1.00 63.00 71 GLY A C 1
ATOM 570 O O . GLY A 1 71 ? 18.296 -4.258 8.110 1.00 63.00 71 GLY A O 1
ATOM 571 N N . ASP A 1 72 ? 20.160 -5.451 8.460 1.00 58.12 72 ASP A N 1
ATOM 572 C CA . ASP A 1 72 ? 19.507 -6.626 9.080 1.00 58.12 72 ASP A CA 1
ATOM 573 C C . ASP A 1 72 ? 18.986 -6.396 10.516 1.00 58.12 72 ASP A C 1
ATOM 575 O O . ASP A 1 72 ? 18.439 -7.300 11.148 1.00 58.12 72 ASP A O 1
ATOM 579 N N . ASN A 1 73 ? 19.149 -5.193 11.074 1.00 52.66 73 ASN A N 1
ATOM 580 C CA . ASN A 1 73 ? 18.782 -4.891 12.459 1.00 52.66 73 ASN A CA 1
ATOM 581 C C . ASN A 1 73 ? 17.423 -4.187 12.549 1.00 52.66 73 ASN A C 1
ATOM 583 O O . ASN A 1 73 ? 17.329 -3.046 13.008 1.00 52.66 73 ASN A O 1
ATOM 587 N N . VAL A 1 74 ? 16.349 -4.881 12.174 1.00 57.25 74 VAL A N 1
ATOM 588 C CA . VAL A 1 74 ? 14.986 -4.436 12.505 1.00 57.25 74 VAL A CA 1
ATOM 589 C C . VAL A 1 74 ? 14.746 -4.709 13.991 1.00 57.25 74 VAL A C 1
ATOM 591 O O . VAL A 1 74 ? 14.220 -5.750 14.374 1.00 57.25 74 VAL A O 1
ATOM 594 N N . LYS A 1 75 ? 15.189 -3.791 14.860 1.00 59.47 75 LYS A N 1
ATOM 595 C CA . LYS A 1 75 ? 14.994 -3.907 16.318 1.00 59.47 75 LYS A CA 1
ATOM 596 C C . LYS A 1 75 ? 13.515 -3.866 16.723 1.00 59.47 75 LYS A C 1
ATOM 598 O O . LYS A 1 75 ? 13.159 -4.431 17.750 1.00 59.47 75 LYS A O 1
ATOM 603 N N . GLU A 1 76 ? 12.669 -3.209 15.931 1.00 66.19 76 GLU A N 1
ATOM 604 C CA . GLU A 1 76 ? 11.237 -3.048 16.193 1.00 66.19 76 GLU A CA 1
ATOM 605 C C . GLU A 1 76 ? 10.481 -2.951 14.858 1.00 66.19 76 GLU A C 1
ATOM 607 O O . GLU A 1 76 ? 10.929 -2.272 13.932 1.00 66.19 76 GLU A O 1
ATOM 612 N N . ASN A 1 77 ? 9.340 -3.638 14.731 1.00 68.81 77 ASN A N 1
ATOM 613 C CA . ASN A 1 77 ? 8.506 -3.555 13.530 1.00 68.81 77 ASN A CA 1
ATOM 614 C C . ASN A 1 77 ? 7.655 -2.278 13.583 1.00 68.81 77 ASN A C 1
ATOM 616 O O . ASN A 1 77 ? 6.509 -2.288 14.038 1.00 68.81 77 ASN A O 1
ATOM 620 N N . LEU A 1 78 ? 8.250 -1.174 13.130 1.00 72.44 78 LEU A N 1
ATOM 621 C CA . LEU A 1 78 ? 7.627 0.150 13.121 1.00 72.44 78 LEU A CA 1
ATOM 622 C C . LEU A 1 78 ? 6.347 0.194 12.270 1.00 72.44 78 LEU A C 1
ATOM 624 O O . LEU A 1 78 ? 5.400 0.873 12.652 1.00 72.44 78 LEU A O 1
ATOM 628 N N . ALA A 1 79 ? 6.283 -0.563 11.168 1.00 69.75 79 ALA A N 1
ATOM 629 C CA . ALA A 1 79 ? 5.095 -0.630 10.312 1.00 69.75 79 ALA A CA 1
ATOM 630 C C . ALA A 1 79 ? 3.902 -1.266 11.048 1.00 69.75 79 ALA A C 1
ATOM 632 O O . ALA A 1 79 ? 2.805 -0.712 11.080 1.00 69.75 79 ALA A O 1
ATOM 633 N N . LEU A 1 80 ? 4.125 -2.402 11.719 1.00 75.56 80 LEU A N 1
ATOM 634 C CA . LEU A 1 80 ? 3.086 -3.068 12.508 1.00 75.56 80 LEU A CA 1
ATOM 635 C C . LEU A 1 80 ? 2.641 -2.212 13.696 1.00 75.56 80 LEU A C 1
ATOM 637 O O . LEU A 1 80 ? 1.467 -2.234 14.063 1.00 75.56 80 LEU A O 1
ATOM 641 N N . LYS A 1 81 ? 3.574 -1.470 14.297 1.00 77.69 81 LYS A N 1
ATOM 642 C CA . LYS A 1 81 ? 3.270 -0.523 15.366 1.00 77.69 81 LYS A CA 1
ATOM 643 C C . LYS A 1 81 ? 2.356 0.594 14.867 1.00 77.69 81 LYS A C 1
ATOM 645 O O . LYS A 1 81 ? 1.330 0.828 15.486 1.00 77.69 81 LYS A O 1
ATOM 650 N N . GLN A 1 82 ? 2.655 1.187 13.713 1.00 70.06 82 GLN A N 1
ATOM 651 C CA . GLN A 1 82 ? 1.850 2.258 13.121 1.00 70.06 82 GLN A CA 1
ATOM 652 C C . GLN A 1 82 ? 0.417 1.812 12.788 1.00 70.06 82 GLN A C 1
ATOM 654 O O . GLN A 1 82 ? -0.528 2.527 13.106 1.00 70.06 82 GLN A O 1
ATOM 659 N N . ILE A 1 83 ? 0.239 0.603 12.244 1.00 75.19 83 ILE A N 1
ATOM 660 C CA . ILE A 1 83 ? -1.097 0.040 11.964 1.00 75.19 83 ILE A CA 1
ATOM 661 C C . ILE A 1 83 ? -1.887 -0.242 13.257 1.00 75.19 83 ILE A C 1
ATOM 663 O O . ILE A 1 83 ? -3.113 -0.214 13.248 1.00 75.19 83 ILE A O 1
ATOM 667 N N . ARG A 1 84 ? -1.211 -0.568 14.367 1.00 72.06 84 ARG A N 1
ATOM 668 C CA . ARG A 1 84 ? -1.864 -0.940 15.635 1.00 72.06 84 ARG A CA 1
ATOM 669 C C . ARG A 1 84 ? -2.123 0.231 16.569 1.00 72.06 84 ARG A C 1
ATOM 671 O O . ARG A 1 84 ? -3.102 0.190 17.306 1.00 72.06 84 ARG A O 1
ATOM 678 N N . GLU A 1 85 ? -1.211 1.195 16.608 1.00 66.81 85 GLU A N 1
ATOM 679 C CA . GLU A 1 85 ? -1.270 2.298 17.565 1.00 66.81 85 GLU A CA 1
ATOM 680 C C . GLU A 1 85 ? -2.265 3.375 17.166 1.00 66.81 85 GLU A C 1
ATOM 682 O O . GLU A 1 85 ? -2.668 4.092 18.069 1.00 66.81 85 GLU A O 1
ATOM 687 N N . CYS A 1 86 ? -2.694 3.432 15.895 1.00 55.16 86 CYS A N 1
ATOM 688 C CA . CYS A 1 86 ? -3.803 4.261 15.418 1.00 55.16 86 CYS A CA 1
ATOM 689 C C . CYS A 1 86 ? -3.941 5.594 16.182 1.00 55.16 86 CYS A C 1
ATOM 691 O O . CYS A 1 86 ? -4.749 5.677 17.108 1.00 55.16 86 CYS A O 1
ATOM 693 N N . ASN A 1 87 ? -3.131 6.606 15.843 1.00 44.12 87 ASN A N 1
ATOM 694 C CA . ASN A 1 87 ? -3.271 7.942 16.448 1.00 44.12 87 ASN A CA 1
ATOM 695 C C . ASN A 1 87 ? -4.622 8.579 16.108 1.00 44.12 87 ASN A C 1
ATOM 697 O O . ASN A 1 87 ? -4.959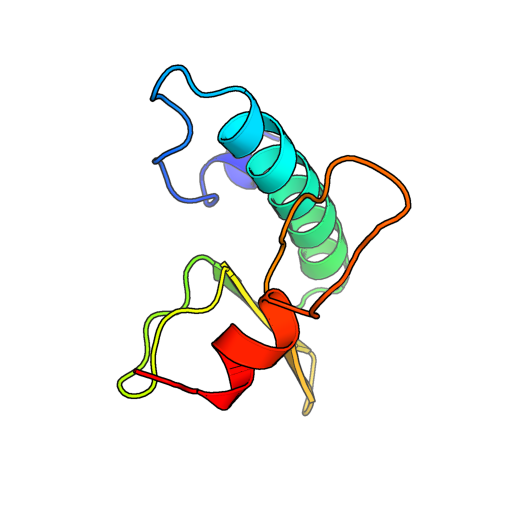 8.603 14.902 1.00 44.12 87 ASN A O 1
#

InterPro domains:
  IPR011335 Restriction endonuclease type II-like [SSF52980] (21-83)
  IPR012547 PD-(D/E)XK nuclease superfamily 9 [PF08011] (21-85)

Organism: NCBI:txid2585140

Secondary structure (DSSP, 8-state):
-HHHHTTS-S---SS-HHHHHHHHHHHHHHHHHHHTT-EEEEEEEETTEEEEEEEEETTEEEEE------SS---S-HHHHHHHH--

Radius of gyration: 13.79 Å; chains: 1; bounding box: 35×26×36 Å